Protein AF-A0A4V3A9J5-F1 (af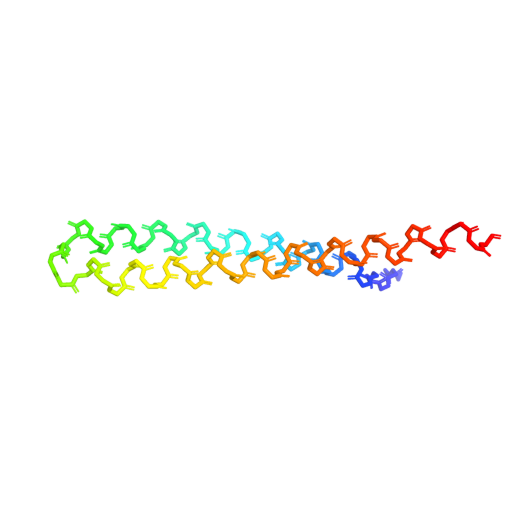db_monomer_lite)

Organism: NCBI:txid1442381

Foldseek 3Di:
DDDDDDPLRVLVVVLVVLVVVLVVVLVVLVVVCVVPPVVRVVVSVVVNVVSVVVSVVSVVVSVVVVVVVVVVVVVD

Secondary structure (DSSP, 8-state):
-PPPPPHHHHHHHHHHHHHHHHHHHHHHHHHHHHHSHHHHHHHHHHHHHHHHHHHHHHHHHHHHHHHHHHHHHHT-

pLDDT: mean 91.44, std 9.07, range [49.69, 97.5]

Sequence (76 aa):
MEQPETPLEMAQSYVAEGEERCTQLVALLEAMEAQNPPQATEPVQRLLAVLDRTLAIMREHVRQEEELRRQSAVRS

Radius of gyration: 17.66 Å; chains: 1; bounding box: 39×29×51 Å

Structure (mmCIF, N/CA/C/O backbone):
data_AF-A0A4V3A9J5-F1
#
_entry.id   AF-A0A4V3A9J5-F1
#
loop_
_atom_site.group_PDB
_atom_site.id
_atom_site.type_symbol
_atom_site.label_atom_id
_atom_site.label_alt_id
_atom_site.label_comp_id
_atom_site.label_asym_id
_atom_site.label_entity_id
_atom_site.label_seq_id
_atom_site.pdbx_PDB_ins_code
_atom_site.Cartn_x
_atom_site.Cartn_y
_atom_site.Cartn_z
_atom_site.occupancy
_atom_site.B_iso_or_equiv
_atom_site.auth_seq_id
_atom_site.auth_comp_id
_atom_site.auth_asym_id
_atom_site.auth_atom_id
_atom_site.pdbx_PDB_model_num
ATOM 1 N N . MET A 1 1 ? 24.799 -19.631 -9.154 1.00 49.69 1 MET A N 1
ATOM 2 C CA . MET A 1 1 ? 24.824 -18.175 -8.917 1.00 49.69 1 MET A CA 1
ATOM 3 C C . MET A 1 1 ? 23.478 -17.660 -9.378 1.00 49.69 1 MET A C 1
ATOM 5 O O . MET A 1 1 ? 23.164 -17.879 -10.541 1.00 49.69 1 MET A O 1
ATOM 9 N N . GLU A 1 2 ? 22.660 -17.120 -8.477 1.00 69.19 2 GLU A N 1
ATOM 10 C CA . GLU A 1 2 ? 21.386 -16.493 -8.854 1.00 69.19 2 GLU A CA 1
ATOM 11 C C . GLU A 1 2 ? 21.682 -15.186 -9.599 1.00 69.19 2 GLU A C 1
ATOM 13 O O . GLU A 1 2 ? 22.612 -14.460 -9.236 1.00 69.19 2 GLU A O 1
ATOM 18 N N . GLN A 1 3 ? 20.967 -14.932 -10.697 1.00 72.06 3 GLN A N 1
ATOM 19 C CA . GLN A 1 3 ? 21.036 -13.633 -11.364 1.00 72.06 3 GLN A CA 1
ATOM 20 C C . GLN A 1 3 ? 20.445 -12.568 -10.433 1.00 72.06 3 GLN A C 1
ATOM 22 O O . GLN A 1 3 ? 19.462 -12.859 -9.752 1.00 72.06 3 GLN A O 1
ATOM 27 N N . PRO A 1 4 ? 21.028 -11.357 -10.386 1.00 80.38 4 PRO A N 1
ATOM 28 C CA . PRO A 1 4 ? 20.459 -10.276 -9.597 1.00 80.38 4 PRO A CA 1
ATOM 29 C C . PRO A 1 4 ? 19.065 -9.931 -10.122 1.00 80.38 4 PRO A C 1
ATOM 31 O O . PRO A 1 4 ? 18.860 -9.877 -11.338 1.00 80.38 4 PRO A O 1
ATOM 34 N N . GLU A 1 5 ? 18.139 -9.680 -9.197 1.00 85.38 5 GLU A N 1
ATOM 35 C CA . GLU A 1 5 ? 16.800 -9.207 -9.528 1.00 85.38 5 GLU A CA 1
ATOM 36 C C . GLU A 1 5 ? 16.882 -7.938 -10.371 1.00 85.38 5 GLU A C 1
ATOM 38 O O . GLU A 1 5 ? 17.703 -7.038 -10.159 1.00 85.38 5 GLU A O 1
ATOM 43 N N . THR A 1 6 ? 16.005 -7.864 -11.356 1.00 91.81 6 THR A N 1
ATOM 44 C CA . THR A 1 6 ? 15.874 -6.675 -12.177 1.00 91.81 6 THR A CA 1
ATOM 45 C C . THR A 1 6 ? 15.092 -5.582 -11.444 1.00 91.81 6 THR A C 1
ATOM 47 O O . THR A 1 6 ? 14.312 -5.888 -10.544 1.00 91.81 6 THR A O 1
ATOM 50 N N . PRO A 1 7 ? 15.229 -4.300 -11.835 1.00 91.06 7 PRO A N 1
ATOM 51 C CA . PRO A 1 7 ? 14.486 -3.210 -11.197 1.00 91.06 7 PRO A CA 1
ATOM 52 C C . PRO A 1 7 ? 12.972 -3.445 -11.120 1.00 91.06 7 PRO A C 1
ATOM 54 O O . PRO A 1 7 ? 12.370 -3.184 -10.082 1.00 91.06 7 PRO A O 1
ATOM 57 N N . LEU A 1 8 ? 12.370 -4.014 -12.174 1.00 92.38 8 LEU A N 1
ATOM 58 C CA . LEU A 1 8 ? 10.946 -4.358 -12.179 1.00 92.38 8 LEU A CA 1
ATOM 59 C C . LEU A 1 8 ? 10.611 -5.474 -11.177 1.00 92.38 8 LEU A C 1
ATOM 61 O O . LEU A 1 8 ? 9.606 -5.369 -10.484 1.00 92.38 8 LEU A O 1
ATOM 65 N N . GLU A 1 9 ? 11.436 -6.519 -11.087 1.00 94.06 9 GLU A N 1
ATOM 66 C CA . GLU A 1 9 ? 11.218 -7.621 -10.136 1.00 94.06 9 GLU A CA 1
ATOM 67 C C . GLU A 1 9 ? 11.338 -7.127 -8.691 1.00 94.06 9 GLU A C 1
ATOM 69 O O . GLU A 1 9 ? 10.457 -7.402 -7.878 1.00 94.06 9 GLU A O 1
ATOM 74 N N . MET A 1 10 ? 12.343 -6.293 -8.395 1.00 93.25 10 MET A N 1
ATOM 75 C CA . MET A 1 10 ? 12.470 -5.651 -7.083 1.00 93.25 10 MET A CA 1
ATOM 76 C C . MET A 1 10 ? 11.257 -4.767 -6.762 1.00 93.25 10 MET A C 1
ATOM 7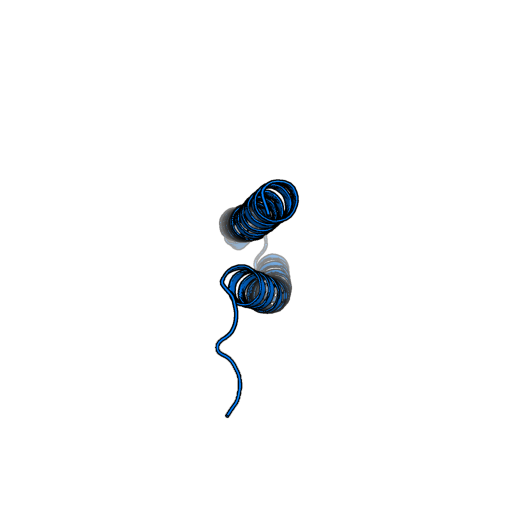8 O O . MET A 1 10 ? 10.714 -4.834 -5.662 1.00 93.25 10 MET A O 1
ATOM 82 N N . ALA A 1 11 ? 10.798 -3.947 -7.714 1.00 91.94 11 ALA A N 1
ATOM 83 C CA . ALA A 1 11 ? 9.643 -3.073 -7.511 1.00 91.94 11 ALA A CA 1
ATOM 84 C C . ALA A 1 11 ? 8.349 -3.872 -7.261 1.00 91.94 11 ALA A C 1
ATOM 86 O O . ALA A 1 11 ? 7.565 -3.512 -6.382 1.00 91.94 11 ALA A O 1
ATOM 87 N N . GLN A 1 12 ? 8.141 -4.969 -7.996 1.00 95.94 12 GLN A N 1
ATOM 88 C CA . GLN A 1 12 ? 7.010 -5.881 -7.802 1.00 95.94 12 GLN A CA 1
ATOM 89 C C . GLN A 1 12 ? 7.067 -6.572 -6.434 1.00 95.94 12 GLN A C 1
ATOM 91 O O . GLN A 1 12 ? 6.049 -6.625 -5.743 1.00 95.94 12 GLN A O 1
ATOM 96 N N . SER A 1 13 ? 8.250 -7.033 -6.018 1.00 95.62 13 SER A N 1
ATOM 97 C CA . SER A 1 13 ? 8.469 -7.625 -4.694 1.00 95.62 13 SER A CA 1
ATOM 98 C C . SER A 1 13 ? 8.135 -6.635 -3.574 1.00 95.62 13 SER A C 1
ATOM 100 O O . SER A 1 13 ? 7.329 -6.934 -2.692 1.00 95.62 13 SER A O 1
ATOM 102 N N . TYR A 1 14 ? 8.629 -5.395 -3.666 1.00 94.06 14 TYR A N 1
ATOM 103 C CA . TYR A 1 14 ? 8.313 -4.359 -2.681 1.00 94.06 14 TYR A CA 1
ATOM 104 C C . TYR A 1 14 ? 6.826 -4.012 -2.624 1.00 94.06 14 TYR A C 1
ATOM 106 O O . TYR A 1 14 ? 6.312 -3.770 -1.532 1.00 94.06 14 TYR A O 1
ATOM 114 N N . VAL A 1 15 ? 6.116 -3.987 -3.758 1.00 96.75 15 VAL A N 1
ATOM 115 C CA . VAL A 1 15 ? 4.654 -3.808 -3.754 1.00 96.75 15 VAL A CA 1
ATOM 116 C C . VAL A 1 15 ? 3.975 -4.956 -3.016 1.00 96.75 15 VAL A C 1
ATOM 118 O O . VAL A 1 15 ? 3.161 -4.679 -2.140 1.00 96.75 15 VAL A O 1
ATOM 121 N N . ALA A 1 16 ? 4.333 -6.209 -3.301 1.00 96.75 16 ALA A N 1
ATOM 122 C CA . ALA A 1 16 ? 3.735 -7.368 -2.640 1.00 96.75 16 ALA A CA 1
ATOM 123 C C . ALA A 1 1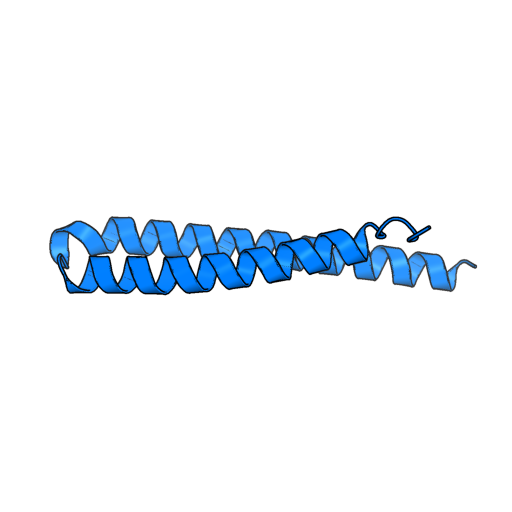6 ? 3.960 -7.344 -1.114 1.00 96.75 16 ALA A C 1
ATOM 125 O O . ALA A 1 16 ? 3.008 -7.480 -0.343 1.00 96.75 16 ALA A O 1
ATOM 126 N N . GLU A 1 17 ? 5.192 -7.079 -0.668 1.00 96.06 17 GLU A N 1
ATOM 127 C CA . GLU A 1 17 ? 5.507 -6.920 0.759 1.00 96.06 17 GLU A CA 1
ATOM 128 C C . GLU A 1 17 ? 4.755 -5.738 1.394 1.00 96.06 17 GLU A C 1
ATOM 130 O O . GLU A 1 17 ? 4.269 -5.813 2.528 1.00 96.06 17 GLU A O 1
ATOM 135 N N . GLY A 1 18 ? 4.654 -4.623 0.665 1.00 95.50 18 GLY A N 1
ATOM 136 C CA . GLY A 1 18 ? 3.929 -3.432 1.092 1.00 95.50 18 GLY A CA 1
ATOM 137 C C . GLY A 1 18 ? 2.434 -3.692 1.268 1.00 95.50 18 GLY A C 1
ATOM 138 O O . GLY A 1 18 ? 1.856 -3.261 2.266 1.00 95.50 18 GLY A O 1
ATOM 139 N N . GLU A 1 19 ? 1.811 -4.415 0.338 1.00 96.75 19 GLU A N 1
ATOM 140 C CA . GLU A 1 19 ? 0.393 -4.787 0.376 1.00 96.75 19 GLU A CA 1
ATOM 141 C C . GLU A 1 19 ? 0.077 -5.714 1.553 1.00 96.75 19 GLU A C 1
ATOM 143 O O . GLU A 1 19 ? -0.906 -5.485 2.268 1.00 96.75 19 GLU A O 1
ATOM 148 N N . GLU A 1 20 ? 0.932 -6.706 1.814 1.00 97.19 20 GLU A N 1
ATOM 149 C CA . GLU A 1 20 ? 0.787 -7.591 2.970 1.00 97.19 20 GLU A CA 1
ATOM 150 C C . GLU A 1 20 ? 0.841 -6.794 4.282 1.00 97.19 20 GLU A C 1
ATOM 152 O O . GLU A 1 20 ? -0.057 -6.896 5.125 1.00 97.19 20 GLU A O 1
ATOM 157 N N . ARG A 1 21 ? 1.850 -5.929 4.439 1.00 95.56 21 ARG A N 1
ATOM 158 C CA . ARG A 1 21 ? 1.990 -5.081 5.632 1.00 95.56 21 ARG A CA 1
ATOM 159 C C . ARG A 1 21 ? 0.830 -4.109 5.793 1.00 95.56 21 ARG A C 1
ATOM 161 O O . ARG A 1 21 ? 0.330 -3.940 6.903 1.00 95.56 21 ARG A O 1
ATOM 168 N N . CYS A 1 22 ? 0.384 -3.475 4.711 1.00 96.19 22 CYS A N 1
ATOM 169 C CA . CYS A 1 22 ? -0.759 -2.566 4.760 1.00 96.19 22 CYS A CA 1
ATOM 170 C C . CYS A 1 22 ? -2.034 -3.302 5.173 1.00 96.19 22 CYS A C 1
ATOM 172 O O . CYS A 1 22 ? -2.780 -2.777 5.991 1.00 96.19 22 CYS A O 1
ATOM 174 N N . THR A 1 23 ? -2.246 -4.530 4.696 1.00 96.31 23 THR A N 1
ATOM 175 C CA . THR A 1 23 ? -3.385 -5.366 5.109 1.00 96.31 23 THR A CA 1
ATOM 176 C C . THR A 1 23 ? -3.379 -5.610 6.619 1.00 96.31 23 THR A C 1
ATOM 178 O O . THR A 1 23 ? -4.396 -5.422 7.286 1.00 96.31 23 THR A O 1
ATOM 181 N N . GLN A 1 24 ? -2.219 -5.960 7.183 1.00 96.69 24 GLN A N 1
ATOM 182 C CA . GLN A 1 24 ? -2.067 -6.156 8.629 1.00 96.69 24 GLN A CA 1
ATOM 183 C C . GLN A 1 24 ? -2.322 -4.857 9.413 1.00 96.69 24 GLN A C 1
ATOM 185 O O . GLN A 1 24 ? -2.995 -4.873 10.443 1.00 96.69 24 GLN A O 1
ATOM 190 N N . LEU A 1 25 ? -1.821 -3.719 8.921 1.00 96.19 25 LEU A N 1
ATOM 191 C CA . LEU A 1 25 ? -2.000 -2.415 9.565 1.00 96.19 25 LEU A CA 1
ATOM 192 C C . LEU A 1 25 ? -3.446 -1.919 9.511 1.00 96.19 25 LEU A C 1
ATOM 194 O O . LEU A 1 25 ? -3.925 -1.381 10.504 1.00 96.19 25 LEU A O 1
ATOM 198 N N . VAL A 1 26 ? -4.153 -2.121 8.397 1.00 96.31 26 VAL A N 1
ATOM 199 C CA . VAL A 1 26 ? -5.578 -1.777 8.272 1.00 96.31 26 VAL A CA 1
ATOM 200 C C . VAL A 1 26 ? -6.388 -2.524 9.328 1.00 96.31 26 VAL A C 1
ATOM 202 O O . VAL A 1 26 ? -7.104 -1.886 10.095 1.00 96.31 26 VAL A O 1
ATOM 205 N N . ALA A 1 27 ? -6.190 -3.840 9.458 1.00 96.56 27 ALA A N 1
ATOM 206 C CA . ALA A 1 27 ? -6.890 -4.640 10.463 1.00 96.56 27 ALA A CA 1
ATOM 207 C C . ALA A 1 27 ? -6.623 -4.153 11.902 1.00 96.56 27 ALA A C 1
ATOM 209 O O . ALA A 1 27 ? -7.530 -4.120 12.735 1.00 96.56 27 ALA A O 1
ATOM 210 N N . LEU A 1 28 ? -5.386 -3.735 12.205 1.00 96.12 28 LEU A N 1
ATOM 211 C CA . LEU A 1 28 ? -5.037 -3.156 13.506 1.00 96.12 28 LEU A CA 1
ATOM 212 C C . LEU A 1 28 ? -5.718 -1.800 13.740 1.00 96.12 28 LEU A C 1
ATOM 214 O O . LEU A 1 28 ? -6.230 -1.555 14.831 1.00 96.12 28 LEU A O 1
ATOM 218 N N . LEU A 1 29 ? -5.737 -0.928 12.732 1.00 95.25 29 LEU A N 1
ATOM 219 C CA . LEU A 1 29 ? -6.341 0.402 12.818 1.00 95.25 29 LEU A CA 1
ATOM 220 C C . LEU A 1 29 ? -7.864 0.329 12.988 1.00 95.25 29 LEU A C 1
ATOM 222 O O . LEU A 1 29 ? -8.412 1.028 13.838 1.00 95.25 29 LEU A O 1
ATOM 226 N N . GLU A 1 30 ? -8.531 -0.563 12.259 1.00 93.31 30 GLU A N 1
ATOM 227 C CA . GLU A 1 30 ? -9.966 -0.830 12.413 1.00 93.31 30 GLU A CA 1
ATOM 228 C C . GLU A 1 30 ? -10.285 -1.374 13.815 1.00 93.31 30 GLU A C 1
ATOM 230 O O . GLU A 1 30 ? -11.238 -0.935 14.462 1.00 93.31 30 GLU A O 1
ATOM 235 N N . ALA A 1 31 ? -9.446 -2.275 14.344 1.00 94.31 31 ALA A N 1
ATOM 236 C CA . ALA A 1 31 ? -9.594 -2.778 15.707 1.00 94.31 31 ALA A CA 1
ATOM 237 C C . ALA A 1 31 ? -9.377 -1.684 16.770 1.00 94.31 31 ALA A C 1
ATOM 239 O O . ALA A 1 31 ? -10.040 -1.703 17.811 1.00 94.31 31 ALA A O 1
ATOM 240 N N . MET A 1 32 ? -8.462 -0.737 16.533 1.00 92.25 32 MET A N 1
ATOM 241 C CA . MET A 1 32 ? -8.243 0.418 17.410 1.00 92.25 32 MET A CA 1
ATOM 242 C C . MET A 1 32 ? -9.436 1.376 17.399 1.00 92.25 32 MET A C 1
ATOM 244 O O . MET A 1 32 ? -9.857 1.828 18.468 1.00 92.25 32 MET A O 1
ATOM 248 N N . GLU A 1 33 ? -9.993 1.660 16.219 1.00 93.50 33 GLU A N 1
ATOM 249 C CA . GLU A 1 33 ? -11.186 2.494 16.068 1.00 93.50 33 GLU A CA 1
ATOM 250 C C . GLU A 1 33 ? -12.388 1.874 16.783 1.00 93.50 33 GLU A C 1
ATOM 252 O O . GLU A 1 33 ? -13.053 2.552 17.562 1.00 93.50 33 GLU A O 1
ATOM 257 N N . ALA A 1 34 ? -12.609 0.566 16.618 1.00 93.12 34 ALA A N 1
ATOM 258 C CA . ALA A 1 34 ? -13.697 -0.149 17.282 1.00 93.12 34 ALA A CA 1
ATOM 259 C C . ALA A 1 34 ? -13.602 -0.106 18.820 1.00 93.12 34 ALA A C 1
ATOM 261 O O . ALA A 1 34 ? -14.626 -0.071 19.502 1.00 93.12 34 ALA A O 1
ATOM 262 N N . GLN A 1 35 ? -12.385 -0.101 19.376 1.00 93.62 35 GLN A N 1
ATOM 263 C CA . GLN A 1 35 ? -12.158 -0.077 20.825 1.00 93.62 35 GLN A CA 1
ATOM 264 C C . GLN A 1 35 ? -12.244 1.328 21.435 1.00 93.62 35 GLN A C 1
ATOM 266 O O . GLN A 1 35 ? -12.584 1.446 22.611 1.00 93.62 35 GLN A O 1
ATOM 271 N N . ASN A 1 36 ? -11.944 2.388 20.672 1.00 89.94 36 ASN A N 1
ATOM 272 C CA . ASN A 1 36 ? -11.912 3.768 21.179 1.00 89.94 36 ASN A CA 1
ATOM 273 C C . ASN A 1 36 ? -12.516 4.785 20.183 1.00 89.94 36 ASN A C 1
ATOM 275 O O . ASN A 1 36 ? -11.812 5.711 19.771 1.00 89.94 36 ASN A O 1
ATOM 279 N N . PRO A 1 37 ? -13.800 4.667 19.789 1.00 78.12 37 PRO A N 1
ATOM 280 C CA . PRO A 1 37 ? -14.303 5.321 18.579 1.00 78.12 37 PRO A CA 1
ATOM 281 C C . PRO A 1 37 ? -14.129 6.849 18.541 1.00 78.12 37 PRO A C 1
ATOM 283 O O . PRO A 1 37 ? -13.468 7.337 17.627 1.00 78.12 37 PRO A O 1
ATOM 286 N N . PRO A 1 38 ? -14.596 7.657 19.516 1.00 86.62 38 PRO A N 1
ATOM 287 C CA . PRO A 1 38 ? -14.497 9.105 19.352 1.00 86.62 38 PRO A CA 1
ATOM 288 C C . PRO A 1 38 ? -13.055 9.634 19.440 1.00 86.62 38 PRO A C 1
ATOM 290 O O . PRO A 1 38 ? -12.773 10.687 18.877 1.00 86.62 38 PRO A O 1
ATOM 293 N N . GLN A 1 39 ? -12.136 8.936 20.120 1.00 89.56 39 GLN A N 1
ATOM 294 C CA . GLN A 1 39 ? -10.733 9.358 20.232 1.00 89.56 39 GLN A CA 1
ATOM 295 C C . GLN A 1 39 ? -9.844 8.830 19.095 1.00 89.56 39 GLN A C 1
ATOM 297 O O . GLN A 1 39 ? -8.801 9.423 18.822 1.00 89.56 39 GLN A O 1
ATOM 302 N N . ALA A 1 40 ? -10.225 7.722 18.454 1.00 88.81 40 ALA A N 1
ATOM 303 C CA . ALA A 1 40 ? -9.398 7.033 17.467 1.00 88.81 40 ALA A CA 1
ATOM 304 C C . ALA A 1 40 ? -9.812 7.294 16.011 1.00 88.81 40 ALA A C 1
ATOM 306 O O . ALA A 1 40 ? -8.948 7.183 15.146 1.00 88.81 40 ALA A O 1
ATOM 307 N N . THR A 1 41 ? -11.062 7.687 15.725 1.00 92.00 41 THR A N 1
ATOM 308 C CA . THR A 1 41 ? -11.563 7.850 14.345 1.00 92.00 41 THR A CA 1
ATOM 309 C C . THR A 1 41 ? -10.703 8.780 13.482 1.00 92.00 41 THR A C 1
ATOM 311 O O . THR A 1 41 ? -10.237 8.363 12.424 1.00 92.00 41 THR A O 1
ATOM 314 N N . GLU A 1 42 ? -10.431 10.022 13.904 1.00 94.81 42 GLU A N 1
ATOM 315 C CA . GLU A 1 42 ? -9.641 10.953 13.075 1.00 94.81 42 GLU A CA 1
ATOM 316 C C . GLU A 1 42 ? -8.186 10.467 12.864 1.00 94.81 42 GLU A C 1
ATOM 318 O O . GLU A 1 42 ? -7.738 10.420 11.711 1.00 94.81 42 GLU A O 1
ATOM 323 N N . PRO A 1 43 ? -7.432 10.050 13.906 1.00 94.44 43 PRO A N 1
ATOM 324 C CA . PRO A 1 43 ? -6.105 9.464 13.715 1.00 94.44 43 PRO A CA 1
ATOM 325 C C . PRO A 1 43 ? -6.095 8.229 12.804 1.00 94.44 43 PRO A C 1
ATOM 327 O O . PRO A 1 43 ? -5.223 8.123 11.939 1.00 94.44 43 PRO A O 1
ATOM 330 N N . VAL A 1 44 ? -7.060 7.317 12.968 1.00 95.62 44 VAL A N 1
ATOM 331 C CA . VAL A 1 44 ? -7.178 6.090 12.167 1.00 95.62 44 VAL A CA 1
ATOM 332 C C . VAL A 1 44 ? -7.433 6.424 10.702 1.00 95.62 44 VAL A C 1
ATOM 334 O O . VAL A 1 44 ? -6.687 5.963 9.840 1.00 95.62 44 VAL A O 1
ATOM 337 N N . GLN A 1 45 ? -8.393 7.302 10.405 1.00 95.12 45 GLN A N 1
ATOM 338 C CA . GLN A 1 45 ? -8.683 7.726 9.032 1.00 95.12 45 GLN A CA 1
ATOM 339 C C . GLN A 1 45 ? -7.469 8.372 8.354 1.00 95.12 45 GLN A C 1
ATOM 341 O O . GLN A 1 45 ? -7.183 8.093 7.187 1.00 95.12 45 GLN A O 1
ATOM 346 N N . ARG A 1 46 ? -6.707 9.198 9.084 1.00 96.62 46 ARG A N 1
ATOM 347 C CA . ARG A 1 46 ? -5.469 9.793 8.558 1.00 96.62 46 ARG A CA 1
ATOM 348 C C . ARG A 1 46 ? -4.415 8.738 8.232 1.00 96.62 46 ARG A C 1
ATOM 350 O O . ARG A 1 46 ? -3.756 8.856 7.202 1.00 96.62 46 ARG A O 1
ATOM 357 N N . LEU A 1 47 ? -4.246 7.728 9.084 1.00 96.75 47 LEU A N 1
ATOM 358 C CA . LEU A 1 47 ? -3.286 6.648 8.850 1.00 96.75 47 LEU A CA 1
ATOM 359 C C . LEU A 1 47 ? -3.707 5.763 7.672 1.00 96.75 47 LEU A C 1
ATOM 361 O O . LEU A 1 47 ? -2.872 5.478 6.817 1.00 96.75 47 LEU A O 1
ATOM 365 N N . LEU A 1 48 ? -4.991 5.418 7.562 1.00 95.38 48 LEU A N 1
ATOM 366 C CA . LEU A 1 48 ? -5.528 4.668 6.422 1.00 95.38 48 LEU A CA 1
ATOM 367 C C . LEU A 1 48 ? -5.283 5.405 5.097 1.00 95.38 48 LEU A C 1
ATOM 369 O O . LEU A 1 48 ? -4.790 4.806 4.143 1.00 95.38 48 LEU A O 1
ATOM 373 N N . ALA A 1 49 ? -5.518 6.721 5.055 1.00 96.62 49 ALA A N 1
ATOM 374 C CA . ALA A 1 49 ? -5.246 7.534 3.868 1.00 96.62 49 ALA A CA 1
ATOM 375 C C . ALA A 1 49 ? -3.751 7.575 3.493 1.00 96.62 49 ALA A C 1
ATOM 377 O O . ALA A 1 49 ? -3.403 7.621 2.311 1.00 96.62 49 ALA A O 1
ATOM 378 N N . VAL A 1 50 ? -2.850 7.559 4.482 1.00 97.00 50 VAL A N 1
ATOM 379 C CA . VAL A 1 50 ? -1.399 7.495 4.238 1.00 97.00 50 VAL A CA 1
ATOM 380 C C . VAL A 1 50 ? -0.995 6.137 3.667 1.00 97.00 50 VAL A C 1
ATOM 382 O O . VAL A 1 50 ? -0.203 6.102 2.723 1.00 97.00 50 VAL A O 1
ATOM 385 N N . LEU A 1 51 ? -1.534 5.036 4.199 1.00 96.38 51 LEU A N 1
ATOM 386 C CA . LEU A 1 51 ? -1.259 3.687 3.694 1.00 96.38 51 LEU A CA 1
ATOM 387 C C . LEU A 1 51 ? -1.730 3.535 2.245 1.00 96.38 51 LEU A C 1
ATOM 389 O O . LEU A 1 51 ? -0.947 3.121 1.391 1.00 96.38 51 LEU A O 1
ATOM 393 N N . ASP A 1 52 ? -2.957 3.965 1.951 1.00 96.31 52 ASP A N 1
ATOM 394 C CA . ASP A 1 52 ? -3.521 3.906 0.601 1.00 96.31 52 ASP A CA 1
ATOM 395 C C . ASP A 1 52 ? -2.695 4.733 -0.397 1.00 96.31 52 ASP A C 1
ATOM 397 O O . ASP A 1 52 ? -2.270 4.238 -1.444 1.00 96.31 52 ASP A O 1
ATOM 401 N N . ARG A 1 53 ? -2.336 5.971 -0.025 1.00 97.25 53 ARG A N 1
ATOM 402 C CA . ARG A 1 53 ? -1.461 6.817 -0.848 1.00 97.25 53 ARG A CA 1
ATOM 403 C C . ARG A 1 53 ? -0.088 6.187 -1.078 1.00 97.25 53 ARG A C 1
ATOM 405 O O . ARG A 1 53 ? 0.467 6.325 -2.167 1.00 97.25 53 ARG A O 1
ATOM 412 N N . THR A 1 54 ? 0.474 5.532 -0.067 1.00 95.50 54 THR A N 1
ATOM 413 C CA . THR A 1 54 ? 1.788 4.885 -0.171 1.00 95.50 54 THR A CA 1
ATOM 414 C C . THR A 1 54 ? 1.737 3.729 -1.166 1.00 95.50 54 THR A C 1
ATOM 416 O O . THR A 1 54 ? 2.550 3.694 -2.089 1.00 95.50 54 THR A O 1
ATOM 419 N N . LEU A 1 55 ? 0.736 2.848 -1.062 1.00 96.25 55 LEU A N 1
ATOM 420 C CA . LEU A 1 55 ? 0.538 1.759 -2.025 1.00 96.25 55 LEU A CA 1
ATOM 421 C C . LEU A 1 55 ? 0.293 2.279 -3.442 1.00 96.25 55 LEU A C 1
ATOM 423 O O . LEU A 1 55 ? 0.842 1.732 -4.398 1.00 96.25 55 LEU A O 1
ATOM 427 N N . ALA A 1 56 ? -0.483 3.354 -3.593 1.00 97.06 56 ALA A N 1
ATOM 428 C CA . ALA A 1 56 ? -0.716 3.974 -4.893 1.00 97.06 56 ALA A CA 1
ATOM 429 C C . ALA A 1 56 ? 0.594 4.442 -5.553 1.00 97.06 56 ALA A C 1
ATOM 431 O O . ALA A 1 56 ? 0.802 4.195 -6.740 1.00 97.06 56 ALA A O 1
ATOM 432 N N . ILE A 1 57 ? 1.502 5.060 -4.788 1.00 96.88 57 ILE A N 1
ATOM 433 C CA . ILE A 1 57 ? 2.818 5.492 -5.288 1.00 96.88 57 ILE A CA 1
ATOM 434 C C . ILE A 1 57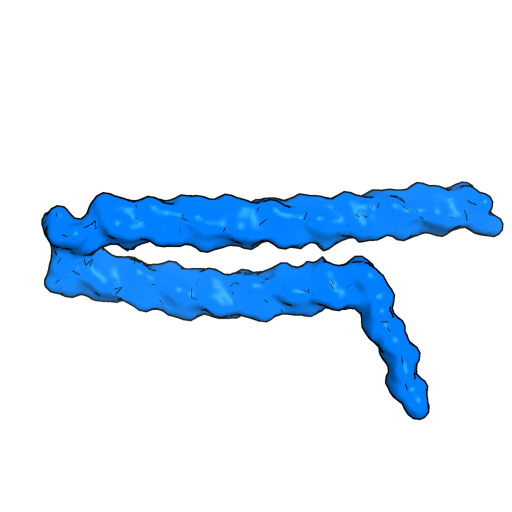 ? 3.668 4.290 -5.714 1.00 96.88 57 ILE A C 1
ATOM 436 O O . ILE A 1 57 ? 4.286 4.324 -6.777 1.00 96.88 57 ILE A O 1
ATOM 440 N N . MET A 1 58 ? 3.688 3.218 -4.920 1.00 95.56 58 MET A N 1
ATOM 441 C CA . MET A 1 58 ? 4.483 2.026 -5.233 1.00 95.56 58 MET A CA 1
ATOM 442 C C . MET A 1 58 ? 3.965 1.310 -6.490 1.00 95.56 58 MET A C 1
ATOM 444 O O . MET A 1 58 ? 4.749 0.947 -7.365 1.00 95.56 58 MET A O 1
ATOM 448 N N . ARG A 1 59 ? 2.641 1.168 -6.627 1.00 97.25 59 ARG A N 1
ATOM 449 C CA . ARG A 1 59 ? 2.004 0.590 -7.824 1.00 97.25 59 ARG A CA 1
ATOM 450 C C . ARG A 1 59 ? 2.265 1.431 -9.072 1.00 97.25 59 ARG A C 1
ATOM 452 O O . ARG A 1 59 ? 2.529 0.882 -10.139 1.00 97.25 59 ARG A O 1
ATOM 459 N N . GLU A 1 60 ? 2.229 2.755 -8.943 1.00 97.50 60 GLU A N 1
ATOM 460 C CA . GLU A 1 60 ? 2.571 3.659 -10.042 1.00 97.50 60 GLU A CA 1
ATOM 461 C C . GLU A 1 60 ? 4.038 3.508 -10.464 1.00 97.50 60 GLU A C 1
ATOM 463 O O . GLU A 1 60 ? 4.330 3.511 -11.659 1.00 97.50 60 GLU A O 1
ATOM 468 N N . HIS A 1 61 ? 4.955 3.306 -9.514 1.00 94.88 61 HIS A N 1
ATOM 469 C CA . HIS A 1 61 ? 6.353 3.030 -9.833 1.00 94.88 61 HIS A CA 1
ATOM 470 C C . HIS A 1 61 ? 6.512 1.733 -10.644 1.00 94.88 61 HIS A C 1
ATOM 472 O O . HIS A 1 61 ? 7.160 1.751 -11.688 1.00 94.88 61 HIS A O 1
ATOM 478 N N . VAL A 1 62 ? 5.842 0.642 -10.247 1.00 96.62 62 VAL A N 1
ATOM 479 C CA . VAL A 1 62 ? 5.823 -0.608 -11.036 1.00 96.62 62 VAL A CA 1
ATOM 480 C C . VAL A 1 62 ? 5.297 -0.356 -12.449 1.00 96.62 62 VAL A C 1
ATOM 482 O O . VAL A 1 62 ? 5.923 -0.773 -13.423 1.00 96.62 62 VAL A O 1
ATOM 485 N N . ARG A 1 63 ? 4.192 0.387 -12.587 1.00 96.38 63 ARG A N 1
ATOM 486 C CA . ARG A 1 63 ? 3.615 0.725 -13.897 1.00 96.38 63 ARG A CA 1
ATOM 487 C C . ARG A 1 63 ? 4.605 1.480 -14.793 1.00 96.38 63 ARG A C 1
ATOM 489 O O . ARG A 1 63 ? 4.643 1.236 -15.999 1.00 96.38 63 ARG A O 1
ATOM 496 N N . GLN A 1 64 ? 5.391 2.396 -14.228 1.00 94.75 64 GLN A N 1
ATOM 497 C CA . GLN A 1 64 ? 6.419 3.142 -14.961 1.00 94.75 64 GLN A CA 1
ATOM 498 C C . GLN A 1 64 ? 7.568 2.232 -15.413 1.00 94.75 64 GLN A C 1
ATOM 500 O O . GLN A 1 64 ? 7.972 2.303 -16.572 1.00 94.75 64 GLN A O 1
ATOM 505 N N . GLU A 1 65 ? 8.040 1.333 -14.548 1.00 94.81 65 GLU A N 1
ATOM 506 C CA . GLU A 1 65 ? 9.093 0.362 -14.883 1.00 94.81 65 GLU A CA 1
ATOM 507 C C . GLU A 1 65 ? 8.653 -0.631 -15.971 1.00 94.81 65 GLU A C 1
ATOM 509 O O . GLU A 1 65 ? 9.411 -0.934 -16.899 1.00 94.81 65 GLU A O 1
ATOM 514 N N . GLU A 1 66 ? 7.404 -1.102 -15.921 1.00 94.50 66 GLU A N 1
ATOM 515 C CA . GLU A 1 66 ? 6.827 -1.932 -16.982 1.00 94.50 66 GLU A CA 1
ATOM 516 C C . GLU A 1 66 ? 6.823 -1.207 -18.330 1.00 94.50 66 GLU A C 1
ATOM 518 O O . GLU A 1 66 ? 7.171 -1.792 -19.359 1.00 94.50 66 GLU A O 1
ATOM 523 N N . GLU A 1 67 ? 6.444 0.070 -18.333 1.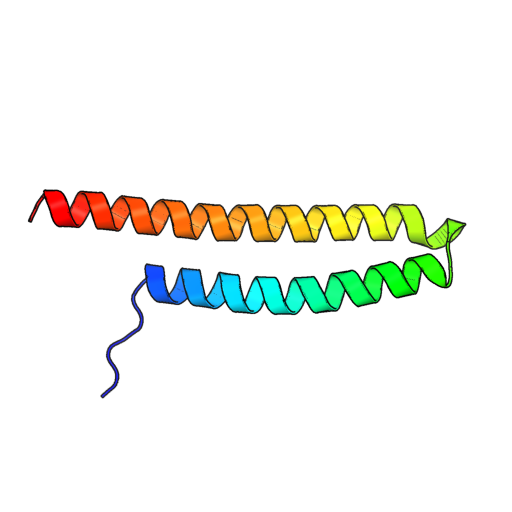00 95.25 67 GLU A N 1
ATOM 524 C CA . GLU A 1 67 ? 6.385 0.882 -19.544 1.00 95.25 67 GLU A CA 1
ATOM 525 C C . GLU A 1 67 ? 7.783 1.141 -20.129 1.00 95.25 67 GLU A C 1
ATOM 527 O O . GLU A 1 67 ? 7.990 0.981 -21.335 1.00 95.25 67 GLU A O 1
ATOM 532 N N . LEU A 1 68 ? 8.776 1.434 -19.282 1.00 91.56 68 LEU A N 1
ATOM 533 C CA . LEU A 1 68 ? 10.178 1.568 -19.693 1.00 91.56 68 LEU A CA 1
ATOM 534 C C . LEU A 1 68 ? 10.706 0.286 -20.352 1.00 91.56 68 LEU A C 1
ATOM 536 O O . LEU A 1 68 ? 11.382 0.342 -21.388 1.00 91.56 68 LEU A O 1
ATOM 540 N N . ARG A 1 69 ? 10.363 -0.885 -19.801 1.00 90.12 69 ARG A N 1
ATOM 541 C CA . ARG A 1 69 ? 10.723 -2.176 -20.403 1.00 90.12 69 ARG A CA 1
ATOM 542 C C . ARG A 1 69 ? 10.052 -2.415 -21.747 1.00 90.12 69 ARG A C 1
ATOM 544 O O . ARG A 1 69 ? 10.740 -2.829 -22.681 1.00 90.12 69 ARG A O 1
ATOM 551 N N . ARG A 1 70 ? 8.749 -2.142 -21.876 1.00 91.06 70 ARG A N 1
ATOM 552 C CA . ARG A 1 70 ? 8.032 -2.289 -23.158 1.00 91.06 70 ARG A CA 1
ATOM 553 C C . ARG A 1 70 ? 8.678 -1.439 -24.248 1.00 91.06 70 ARG A C 1
ATOM 555 O O . ARG A 1 70 ? 8.936 -1.938 -25.338 1.00 91.06 70 ARG A O 1
ATOM 562 N N . GLN A 1 71 ? 9.008 -0.185 -23.944 1.00 89.81 71 GLN A N 1
ATOM 563 C CA . GLN A 1 71 ? 9.660 0.719 -24.896 1.00 89.81 71 GLN A CA 1
ATOM 564 C C . GLN A 1 71 ? 11.067 0.253 -25.288 1.00 89.81 71 GLN A C 1
ATOM 566 O O . GLN A 1 71 ? 11.468 0.407 -26.441 1.00 89.81 71 GLN A O 1
ATOM 571 N N . SER A 1 72 ? 11.805 -0.340 -24.347 1.00 85.25 72 SER A N 1
ATOM 572 C CA . SER A 1 72 ? 13.148 -0.881 -24.593 1.00 85.25 72 SER A CA 1
ATOM 573 C C . SER A 1 72 ? 13.115 -2.135 -25.476 1.00 85.25 72 SER A C 1
ATOM 575 O O . SER A 1 72 ? 13.965 -2.293 -26.351 1.00 85.25 72 SER A O 1
ATOM 577 N N . ALA A 1 73 ? 12.096 -2.984 -25.309 1.00 81.94 73 ALA A N 1
ATOM 578 C CA . ALA A 1 73 ? 11.883 -4.177 -26.129 1.00 81.94 73 ALA A CA 1
ATOM 579 C C . ALA A 1 73 ? 11.481 -3.855 -27.581 1.00 81.94 73 ALA A C 1
ATOM 581 O O . ALA A 1 73 ? 11.796 -4.621 -28.478 1.00 81.94 73 ALA A O 1
ATOM 582 N N . VAL A 1 74 ? 10.818 -2.719 -27.827 1.00 76.06 74 VAL A N 1
ATOM 583 C CA . VAL A 1 74 ? 10.425 -2.274 -29.182 1.00 76.06 74 VAL A CA 1
ATOM 584 C C . VAL A 1 74 ? 11.598 -1.666 -29.968 1.00 76.06 74 VAL A C 1
ATOM 586 O O . VAL A 1 74 ? 11.546 -1.581 -31.193 1.00 76.06 74 VAL A O 1
ATOM 589 N N . ARG A 1 75 ? 12.656 -1.217 -29.282 1.00 65.12 75 ARG A N 1
ATOM 590 C CA . ARG A 1 75 ? 13.838 -0.579 -29.893 1.00 65.12 75 ARG A CA 1
ATOM 591 C C . ARG A 1 75 ? 15.002 -1.541 -30.162 1.00 65.12 75 ARG A C 1
ATOM 593 O O . ARG A 1 75 ? 16.014 -1.089 -30.696 1.00 65.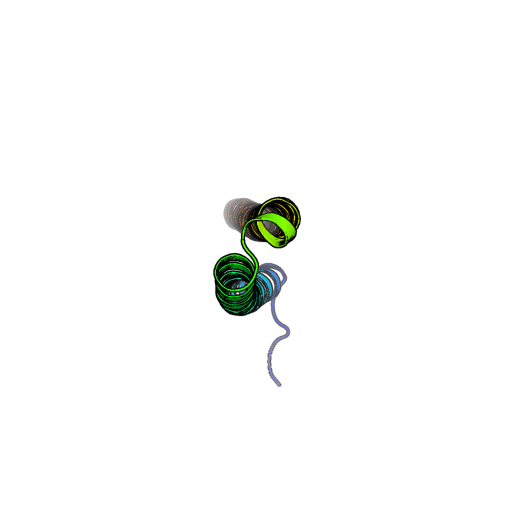12 75 ARG A O 1
ATOM 600 N N . SER A 1 76 ? 14.869 -2.806 -29.763 1.00 56.59 76 SER A N 1
ATOM 601 C CA . SER A 1 76 ? 15.885 -3.864 -29.885 1.00 56.59 76 SER A CA 1
ATOM 602 C C . SER A 1 76 ? 15.510 -4.844 -30.989 1.00 56.59 76 SER A C 1
ATOM 604 O O . SER A 1 76 ? 16.437 -5.324 -31.673 1.00 56.59 76 SER A O 1
#